Protein AF-A0A9Q9T3B6-F1 (afdb_monomer_lite)

Secondary structure (DSSP, 8-state):
-------PPPPPPPPPPHHHHHHHHHHHHHHHHHHHHHHHHHHHHHHHHHHHS---GGGHHHHT---

Foldseek 3Di:
DDDDDDDDDDDDDDDDDPVVVVVVVVVVVVVVVVVVVVVVVVVVVVVVCPVVDPDDPVCPVVVPDDD

Radius of gyration: 23.17 Å; chains: 1; bounding box: 43×19×66 Å

pLDDT: mean 75.81, std 12.44, range [39.84, 94.88]

Structure (mmCIF, N/CA/C/O backbone):
data_AF-A0A9Q9T3B6-F1
#
_entry.id   AF-A0A9Q9T3B6-F1
#
loop_
_atom_site.group_PDB
_atom_site.id
_atom_site.type_symbol
_atom_site.label_atom_id
_atom_site.label_alt_id
_atom_site.label_comp_id
_atom_site.label_asym_id
_atom_site.label_entity_id
_atom_site.label_seq_id
_atom_site.pdbx_PDB_ins_code
_atom_site.Cartn_x
_atom_site.Cartn_y
_atom_site.Cartn_z
_atom_site.occupancy
_atom_site.B_iso_or_equiv
_atom_site.auth_seq_id
_atom_site.auth_comp_id
_atom_site.auth_asym_id
_atom_site.auth_atom_id
_atom_site.pdbx_PDB_model_num
ATOM 1 N N . MET A 1 1 ? 28.574 -7.696 39.638 1.00 39.84 1 MET A N 1
ATOM 2 C CA . MET A 1 1 ? 27.114 -7.926 39.612 1.00 39.84 1 MET A CA 1
ATOM 3 C C . MET A 1 1 ? 26.590 -7.236 38.363 1.00 39.84 1 MET A C 1
ATOM 5 O O . MET A 1 1 ? 27.033 -6.125 38.119 1.00 39.84 1 MET A O 1
ATOM 9 N N . ASN A 1 2 ? 25.790 -7.903 37.531 1.00 65.00 2 ASN A N 1
ATOM 10 C CA . ASN A 1 2 ? 25.283 -7.340 36.275 1.00 65.00 2 ASN A CA 1
ATOM 11 C C . ASN A 1 2 ? 23.827 -6.911 36.514 1.00 65.00 2 ASN A C 1
ATOM 13 O O . ASN A 1 2 ? 22.947 -7.768 36.585 1.00 65.00 2 ASN A O 1
ATOM 17 N N . ASP A 1 3 ? 23.608 -5.617 36.743 1.00 66.31 3 ASP A N 1
ATOM 18 C CA . ASP A 1 3 ? 22.292 -5.042 37.033 1.00 66.31 3 ASP A CA 1
ATOM 19 C C . ASP A 1 3 ? 21.512 -4.871 35.72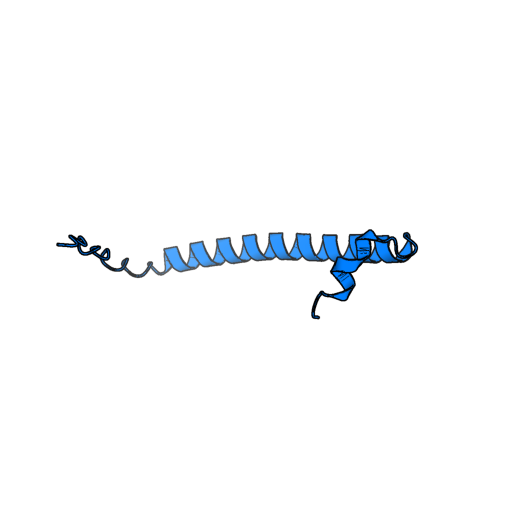5 1.00 66.31 3 ASP A C 1
ATOM 21 O O . ASP A 1 3 ? 21.616 -3.857 35.037 1.00 66.31 3 ASP A O 1
ATOM 25 N N . ILE A 1 4 ? 20.756 -5.900 35.342 1.00 76.50 4 ILE A N 1
ATOM 26 C CA . ILE A 1 4 ? 19.834 -5.820 34.206 1.00 76.50 4 ILE A CA 1
ATOM 27 C C . ILE A 1 4 ? 18.492 -5.340 34.750 1.00 76.50 4 ILE A C 1
ATOM 29 O O . ILE A 1 4 ? 17.770 -6.103 35.396 1.00 76.50 4 ILE A O 1
ATOM 33 N N . GLU A 1 5 ? 18.157 -4.074 34.501 1.00 79.62 5 GLU A N 1
ATOM 34 C CA . GLU A 1 5 ? 16.825 -3.570 34.823 1.00 79.62 5 GLU A CA 1
ATOM 35 C C . GLU A 1 5 ? 15.760 -4.332 34.012 1.00 79.62 5 GLU A C 1
ATOM 37 O O . GLU A 1 5 ? 15.889 -4.482 32.790 1.00 79.62 5 GLU A O 1
ATOM 42 N N . PRO A 1 6 ? 14.689 -4.819 34.659 1.00 75.81 6 PRO A N 1
ATOM 43 C CA . PRO A 1 6 ? 13.624 -5.516 33.963 1.00 75.81 6 PRO A CA 1
ATOM 44 C C . PRO A 1 6 ? 12.814 -4.529 33.116 1.00 75.81 6 PRO A C 1
ATOM 46 O O . PRO A 1 6 ? 12.118 -3.653 33.632 1.00 75.81 6 PRO A O 1
ATOM 49 N N . LEU A 1 7 ? 12.861 -4.714 31.797 1.00 78.69 7 LEU A N 1
ATOM 50 C CA . LEU A 1 7 ? 12.019 -3.992 30.846 1.00 78.69 7 LEU A CA 1
ATOM 51 C C . LEU A 1 7 ? 10.543 -4.283 31.140 1.00 78.69 7 LEU A C 1
ATOM 53 O O . LEU A 1 7 ? 10.068 -5.407 30.964 1.00 78.69 7 LEU A O 1
ATOM 57 N N . ARG A 1 8 ? 9.792 -3.263 31.570 1.00 80.31 8 ARG A N 1
ATOM 58 C CA . ARG A 1 8 ? 8.339 -3.384 31.720 1.00 80.31 8 ARG A CA 1
ATOM 59 C C . ARG A 1 8 ? 7.666 -3.293 30.358 1.00 80.31 8 ARG A C 1
ATOM 61 O O . ARG A 1 8 ? 7.723 -2.266 29.688 1.00 80.31 8 ARG A O 1
ATOM 68 N N . THR A 1 9 ? 6.984 -4.363 29.972 1.00 81.88 9 THR A N 1
ATOM 69 C CA . THR A 1 9 ? 6.124 -4.369 28.789 1.00 81.88 9 THR A CA 1
ATOM 70 C C . THR A 1 9 ? 4.874 -3.530 29.057 1.00 81.88 9 THR A C 1
ATOM 72 O O . THR A 1 9 ? 4.210 -3.704 30.080 1.00 81.88 9 THR A O 1
ATOM 75 N N . ALA A 1 10 ? 4.559 -2.606 28.147 1.00 83.75 10 ALA A N 1
ATOM 76 C CA . ALA A 1 10 ? 3.341 -1.809 28.225 1.00 83.75 10 ALA A CA 1
ATOM 77 C C . ALA A 1 10 ? 2.089 -2.696 28.126 1.00 83.75 10 ALA A C 1
ATOM 79 O O . ALA A 1 10 ? 2.100 -3.744 27.477 1.00 83.75 10 ALA A O 1
ATOM 80 N N . ALA A 1 11 ? 1.000 -2.256 28.760 1.00 84.50 11 ALA A N 1
ATOM 81 C CA . ALA A 1 11 ? -0.284 -2.939 28.662 1.00 84.50 11 ALA A CA 1
ATOM 82 C C . ALA A 1 11 ? -0.774 -2.984 27.199 1.00 84.50 11 ALA A C 1
ATOM 84 O O . ALA A 1 11 ? -0.561 -2.024 26.450 1.00 84.50 11 ALA A O 1
ATOM 85 N N . PRO A 1 12 ? -1.441 -4.077 26.781 1.00 82.50 12 PRO A N 1
ATOM 86 C CA . PRO A 1 12 ? -1.957 -4.202 25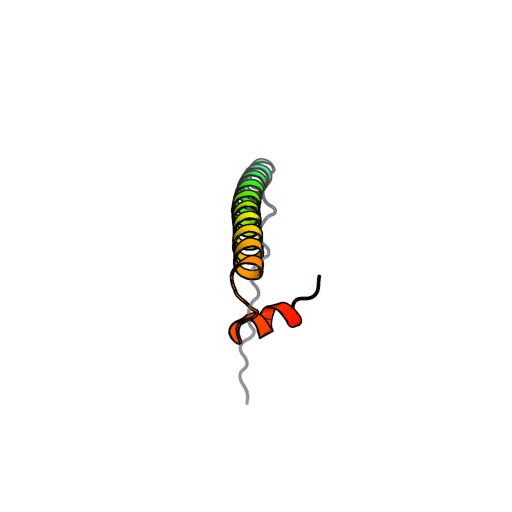.426 1.00 82.50 12 PRO A CA 1
ATOM 87 C C . PRO A 1 12 ? -2.999 -3.117 25.136 1.00 82.50 12 PRO A C 1
ATOM 89 O O . PRO A 1 12 ? -3.831 -2.779 25.981 1.00 82.50 12 PRO A O 1
ATOM 92 N N . ALA A 1 13 ? -2.965 -2.583 23.915 1.00 83.62 13 ALA A N 1
ATOM 93 C CA . ALA A 1 13 ? -3.934 -1.591 23.473 1.00 83.62 13 ALA A CA 1
ATOM 94 C C . ALA A 1 13 ? -5.350 -2.187 23.429 1.00 83.62 13 ALA A C 1
ATOM 96 O O . ALA A 1 13 ? -5.549 -3.346 23.055 1.00 83.62 13 ALA A O 1
ATOM 97 N N . SER A 1 14 ? -6.348 -1.371 23.778 1.00 86.88 14 SER A N 1
ATOM 98 C CA . SER A 1 14 ? -7.750 -1.768 23.642 1.00 86.88 14 SER A CA 1
ATOM 99 C C . SER A 1 14 ? -8.105 -2.006 22.170 1.00 86.88 14 SER A C 1
ATOM 101 O O . SER A 1 14 ? -7.660 -1.246 21.303 1.00 86.88 14 SER A O 1
ATOM 103 N N . PRO A 1 15 ? -8.917 -3.034 21.862 1.00 86.12 15 PRO A N 1
ATOM 104 C CA . PRO A 1 15 ? -9.275 -3.348 20.489 1.00 86.12 15 PRO A CA 1
ATOM 105 C C . PRO A 1 15 ? -10.033 -2.176 19.846 1.00 86.12 15 PRO A C 1
ATOM 107 O O . PRO A 1 15 ? -10.934 -1.606 20.467 1.00 86.12 15 PRO A O 1
ATOM 110 N N . PRO A 1 16 ? -9.712 -1.821 18.589 1.00 86.62 16 PRO A N 1
ATOM 111 C CA . PRO A 1 16 ? -10.314 -0.671 17.930 1.00 86.62 16 PRO A CA 1
ATOM 112 C C . PRO A 1 16 ? -11.816 -0.870 17.733 1.00 86.62 16 PRO A C 1
ATOM 114 O O . PRO A 1 16 ? -12.277 -1.969 17.414 1.00 86.62 16 PRO A O 1
ATOM 117 N N . GLY A 1 17 ? -12.587 0.210 17.857 1.00 92.56 17 GLY A N 1
ATOM 118 C CA . GLY A 1 17 ? -14.029 0.193 17.605 1.00 92.56 17 GLY A CA 1
ATOM 119 C C . GLY A 1 17 ? -14.376 -0.116 16.141 1.00 92.56 17 GLY A C 1
ATOM 120 O O . GLY A 1 17 ? -13.543 0.013 15.241 1.00 92.56 17 GLY A O 1
ATOM 121 N N . ARG A 1 18 ? -15.638 -0.484 15.864 1.00 94.00 18 ARG A N 1
ATOM 122 C CA . ARG A 1 18 ? -16.104 -0.816 14.497 1.00 94.00 18 ARG A CA 1
ATOM 123 C C . ARG A 1 18 ? -15.813 0.300 13.481 1.00 94.00 18 ARG A C 1
ATOM 125 O O . ARG A 1 18 ? -15.333 0.012 12.390 1.00 94.00 18 ARG A O 1
ATOM 132 N N . LEU A 1 19 ? -16.035 1.560 13.863 1.00 94.88 19 LEU A N 1
ATOM 133 C CA . LEU A 1 19 ? -15.773 2.725 13.007 1.00 94.88 19 LEU A CA 1
ATOM 134 C C . LEU A 1 19 ? -14.276 2.952 12.748 1.00 94.88 19 LEU A C 1
ATOM 136 O O . LEU A 1 19 ? -13.893 3.304 11.636 1.00 94.88 19 LEU A O 1
ATOM 140 N N . GLN A 1 20 ? -13.422 2.718 13.750 1.00 89.62 20 GLN A N 1
ATOM 141 C CA . GLN A 1 20 ? -11.966 2.799 13.592 1.00 89.62 20 GLN A CA 1
ATOM 142 C C . GLN A 1 20 ? -11.456 1.736 12.619 1.00 89.62 20 GLN A C 1
ATOM 144 O O . GLN A 1 20 ? -10.658 2.052 11.742 1.00 89.62 20 GLN A O 1
ATOM 149 N N . ARG A 1 21 ? -11.965 0.502 12.719 1.00 92.00 21 ARG A N 1
ATOM 150 C CA . ARG A 1 21 ? -11.626 -0.573 11.777 1.00 92.00 21 ARG A CA 1
ATOM 151 C C . ARG A 1 21 ? -12.056 -0.247 10.349 1.00 92.00 21 ARG A C 1
ATOM 153 O O . ARG A 1 21 ? -11.285 -0.485 9.428 1.00 92.00 21 ARG A O 1
ATOM 160 N N . LEU A 1 22 ? -13.246 0.330 10.167 1.00 94.38 22 LEU A N 1
ATOM 161 C CA . LEU A 1 22 ? -13.720 0.745 8.845 1.00 94.38 22 LEU A CA 1
ATOM 162 C C . LEU A 1 22 ? -12.833 1.844 8.244 1.00 94.38 22 LEU A C 1
ATOM 164 O O . LEU A 1 22 ? -12.409 1.727 7.100 1.00 94.38 22 LEU A O 1
ATOM 168 N N . ARG A 1 23 ? -12.499 2.878 9.026 1.00 93.06 23 ARG A N 1
ATOM 169 C CA . ARG A 1 23 ? -11.586 3.949 8.593 1.00 93.06 23 ARG A CA 1
ATOM 170 C C . ARG A 1 23 ? -10.203 3.423 8.229 1.00 93.06 23 ARG A C 1
ATOM 172 O O . ARG A 1 23 ? -9.665 3.808 7.198 1.00 93.06 23 ARG A O 1
ATOM 179 N N . PHE A 1 24 ? -9.651 2.541 9.061 1.00 93.00 24 PHE A N 1
ATOM 180 C CA . PHE A 1 24 ? -8.373 1.894 8.788 1.00 93.00 24 PHE A CA 1
ATOM 181 C C . PHE A 1 24 ? -8.423 1.114 7.476 1.00 93.00 24 PHE A C 1
ATOM 183 O O . PHE A 1 24 ? -7.558 1.293 6.628 1.00 93.00 24 PHE A O 1
ATOM 190 N N . ARG A 1 25 ? -9.470 0.307 7.281 1.00 91.38 25 ARG A N 1
ATOM 191 C CA . ARG A 1 25 ? -9.645 -0.484 6.066 1.00 91.38 25 ARG A CA 1
ATOM 192 C C . ARG A 1 25 ? -9.719 0.394 4.816 1.00 91.38 25 ARG A C 1
ATOM 194 O O . ARG A 1 25 ? -9.007 0.114 3.866 1.00 91.38 25 ARG A O 1
ATOM 201 N N . LEU A 1 26 ? -10.515 1.462 4.833 1.00 92.38 26 LEU A N 1
ATOM 202 C CA . LEU A 1 26 ? -10.625 2.379 3.692 1.00 92.38 26 LEU A CA 1
ATOM 203 C C . LEU A 1 26 ? -9.287 3.041 3.344 1.00 92.38 26 LEU A C 1
ATOM 205 O O . LEU A 1 26 ? -8.940 3.157 2.173 1.00 92.38 26 LEU A O 1
ATOM 209 N N . ARG A 1 27 ? -8.521 3.450 4.360 1.00 91.75 27 ARG A N 1
ATOM 210 C CA . ARG A 1 27 ? -7.191 4.031 4.154 1.00 91.75 27 ARG A CA 1
ATOM 211 C C . ARG A 1 27 ? -6.210 3.007 3.589 1.00 91.75 27 ARG A C 1
ATOM 213 O O . ARG A 1 27 ? -5.500 3.316 2.644 1.00 91.75 27 ARG A O 1
ATOM 220 N N . ALA A 1 28 ? -6.201 1.798 4.145 1.00 91.44 28 ALA A N 1
ATOM 221 C CA . ALA A 1 28 ? -5.346 0.720 3.671 1.00 91.44 28 ALA A CA 1
ATOM 222 C C . ALA A 1 28 ? -5.686 0.329 2.225 1.00 91.44 28 ALA A C 1
ATOM 224 O O . ALA A 1 28 ? -4.784 0.126 1.426 1.00 91.44 28 ALA A O 1
ATOM 225 N N . GLU A 1 29 ? -6.971 0.272 1.863 1.00 88.19 29 GLU A N 1
ATOM 226 C CA . GLU A 1 29 ? -7.401 0.004 0.486 1.00 88.19 29 GLU A CA 1
ATOM 227 C C . GLU A 1 29 ? -6.901 1.086 -0.489 1.00 88.19 29 GLU A C 1
ATOM 229 O O . GLU A 1 29 ? -6.429 0.743 -1.571 1.00 88.19 29 GLU A O 1
ATOM 234 N N . GLN A 1 30 ? -6.938 2.368 -0.105 1.00 88.38 30 GLN A N 1
ATOM 235 C CA . GLN A 1 30 ? -6.393 3.461 -0.926 1.00 88.38 30 GLN A CA 1
ATOM 236 C C . GLN A 1 30 ? -4.874 3.368 -1.079 1.00 88.38 30 GLN A C 1
ATOM 238 O O . GLN A 1 30 ? -4.376 3.397 -2.198 1.00 88.38 30 GLN A O 1
ATOM 243 N N . GLU A 1 31 ? -4.150 3.184 0.024 1.00 87.75 31 GLU A N 1
ATOM 244 C CA . GLU A 1 31 ? -2.687 3.081 0.014 1.00 87.75 31 GLU A CA 1
ATOM 245 C C . GLU A 1 31 ? -2.217 1.875 -0.815 1.00 87.75 31 GLU A C 1
ATOM 247 O O . GLU A 1 31 ? -1.320 1.989 -1.645 1.00 87.75 31 GLU A O 1
ATOM 252 N N . ILE A 1 32 ? -2.884 0.723 -0.676 1.00 86.00 32 ILE A N 1
ATOM 253 C CA . ILE A 1 32 ? -2.613 -0.463 -1.500 1.00 86.00 32 ILE A CA 1
ATOM 254 C C . ILE A 1 32 ? -2.894 -0.173 -2.973 1.00 86.00 32 ILE A C 1
ATOM 256 O O . ILE A 1 32 ? -2.122 -0.597 -3.832 1.00 86.00 32 ILE A O 1
ATOM 260 N N . HIS A 1 33 ? -3.991 0.518 -3.285 1.00 84.44 33 HIS A N 1
ATOM 261 C CA . HIS A 1 33 ? -4.333 0.848 -4.663 1.00 84.44 33 HIS A CA 1
ATOM 262 C C . HIS A 1 33 ? -3.285 1.766 -5.301 1.00 84.44 33 HIS A C 1
ATOM 264 O O . HIS A 1 33 ? -2.860 1.502 -6.424 1.00 84.44 33 HIS A O 1
ATOM 270 N N . GLU A 1 34 ? -2.827 2.789 -4.579 1.00 80.69 34 GLU A N 1
ATOM 271 C CA . GLU A 1 34 ? -1.754 3.686 -5.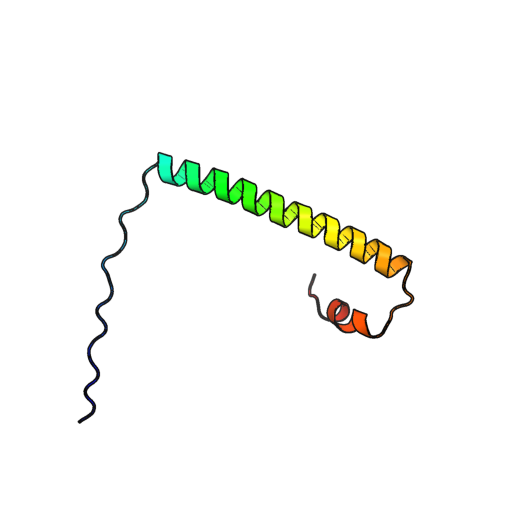019 1.00 80.69 34 GLU A CA 1
ATOM 272 C C . GLU A 1 34 ? -0.453 2.910 -5.268 1.00 80.69 34 GLU A C 1
ATOM 274 O O . GLU A 1 34 ? 0.085 2.951 -6.373 1.00 80.69 34 GLU A O 1
ATOM 279 N N . LEU A 1 35 ? -0.020 2.090 -4.304 1.00 79.94 35 LEU A N 1
ATOM 280 C CA . LEU A 1 35 ? 1.188 1.267 -4.438 1.00 79.94 35 LEU A CA 1
ATOM 281 C C . LEU A 1 35 ? 1.093 0.248 -5.581 1.00 79.94 35 LEU A C 1
ATOM 283 O O . LEU A 1 35 ? 2.078 -0.034 -6.263 1.00 79.94 35 LEU A O 1
ATOM 287 N N . THR A 1 36 ? -0.091 -0.324 -5.800 1.00 77.62 36 THR A N 1
ATOM 288 C CA . THR A 1 36 ? -0.318 -1.282 -6.889 1.00 77.62 36 THR A CA 1
ATOM 289 C C . THR A 1 36 ? -0.269 -0.580 -8.241 1.00 77.62 36 THR A C 1
ATOM 291 O O . THR A 1 36 ? 0.347 -1.090 -9.173 1.00 77.62 36 THR A O 1
ATOM 294 N N . ARG A 1 37 ? -0.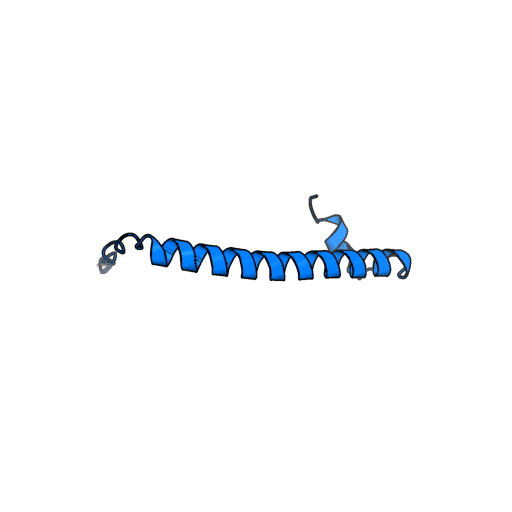864 0.612 -8.345 1.00 78.69 37 ARG A N 1
ATOM 295 C CA . ARG A 1 37 ? -0.845 1.423 -9.565 1.00 78.69 37 ARG A CA 1
ATOM 296 C C . ARG A 1 37 ? 0.575 1.824 -9.956 1.00 78.69 37 ARG A C 1
ATOM 298 O O . ARG A 1 37 ? 0.929 1.718 -11.129 1.00 78.69 37 ARG A O 1
ATOM 305 N N . ASP A 1 38 ? 1.385 2.233 -8.985 1.00 74.06 38 ASP A N 1
ATOM 306 C CA . ASP A 1 38 ? 2.788 2.577 -9.222 1.00 74.06 38 ASP A CA 1
ATOM 307 C C . ASP A 1 38 ? 3.584 1.351 -9.676 1.00 74.06 38 ASP A C 1
ATOM 309 O O . ASP A 1 38 ? 4.359 1.427 -10.629 1.00 74.06 38 ASP A O 1
ATOM 313 N N . ARG A 1 39 ? 3.315 0.180 -9.089 1.00 68.94 39 ARG A N 1
ATOM 314 C CA . ARG A 1 39 ? 3.945 -1.078 -9.503 1.00 68.94 39 ARG A CA 1
ATOM 315 C C . ARG A 1 39 ? 3.589 -1.480 -10.936 1.00 68.94 39 ARG A C 1
ATOM 317 O O . ARG A 1 39 ? 4.465 -1.914 -11.680 1.00 68.94 39 ARG A O 1
ATOM 324 N N . GLU A 1 40 ? 2.335 -1.310 -11.350 1.00 76.62 40 GLU A N 1
ATOM 325 C CA . GLU A 1 40 ? 1.920 -1.554 -12.738 1.00 76.62 40 GLU A CA 1
ATOM 326 C C . GLU A 1 40 ? 2.609 -0.599 -13.722 1.00 76.62 40 GLU A C 1
ATOM 328 O O . GLU A 1 40 ? 2.962 -1.001 -14.834 1.00 76.62 40 GLU A O 1
ATOM 333 N N . LEU A 1 41 ? 2.811 0.661 -13.327 1.00 77.00 41 LEU A N 1
ATOM 334 C CA . LEU A 1 41 ? 3.531 1.641 -14.134 1.00 77.00 41 LEU A CA 1
ATOM 335 C C . LEU A 1 41 ? 5.019 1.286 -14.242 1.00 77.00 41 LEU A C 1
ATOM 337 O O . LEU A 1 41 ? 5.565 1.300 -15.344 1.00 77.00 41 LEU A O 1
ATOM 341 N N . GLU A 1 42 ? 5.660 0.915 -13.135 1.00 71.00 42 GLU A N 1
ATOM 342 C CA . GLU A 1 42 ? 7.054 0.468 -13.126 1.00 71.00 42 GLU A CA 1
ATOM 343 C C . GLU A 1 42 ? 7.269 -0.775 -13.988 1.00 71.00 42 GLU A C 1
ATOM 345 O O . GLU A 1 42 ? 8.242 -0.835 -14.739 1.00 71.00 42 GLU A O 1
ATOM 350 N N . ASP A 1 43 ? 6.371 -1.758 -13.917 1.00 77.19 43 ASP A N 1
ATOM 351 C CA . ASP A 1 43 ? 6.474 -2.970 -14.728 1.00 77.19 43 ASP A CA 1
ATOM 352 C C . ASP A 1 43 ? 6.297 -2.667 -16.222 1.00 77.19 43 ASP A C 1
ATOM 354 O O . ASP A 1 43 ? 6.991 -3.259 -17.051 1.00 77.19 43 ASP A O 1
ATOM 358 N N . ARG A 1 44 ? 5.453 -1.691 -16.585 1.00 75.19 44 ARG A N 1
ATOM 359 C CA . ARG A 1 44 ? 5.331 -1.212 -17.973 1.00 75.19 44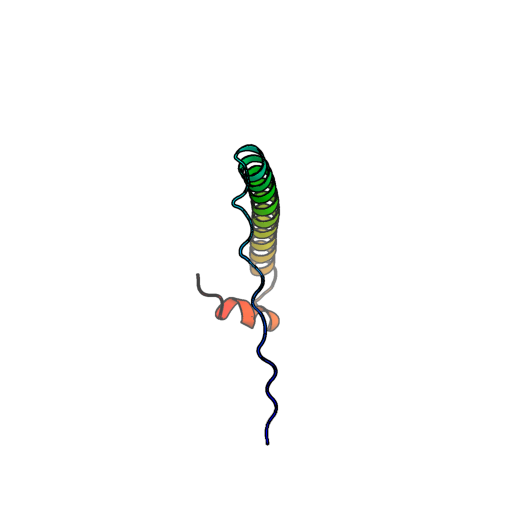 ARG A CA 1
ATOM 360 C C . ARG A 1 44 ? 6.578 -0.477 -18.445 1.00 75.19 44 ARG A C 1
ATOM 362 O O . ARG A 1 44 ? 7.078 -0.793 -19.520 1.00 75.19 44 ARG A O 1
ATOM 369 N N . VAL A 1 45 ? 7.099 0.460 -17.651 1.00 74.50 45 VAL A N 1
ATOM 370 C CA . VAL A 1 45 ? 8.329 1.201 -17.981 1.00 74.50 45 VAL A CA 1
ATOM 371 C C . VAL A 1 45 ? 9.506 0.240 -18.106 1.00 74.50 45 VAL A C 1
ATOM 373 O O . VAL A 1 45 ? 10.294 0.351 -19.039 1.00 74.50 45 VAL A O 1
ATOM 376 N N . ARG A 1 46 ? 9.602 -0.749 -17.214 1.00 67.31 46 ARG A N 1
ATOM 377 C CA . ARG A 1 46 ? 10.618 -1.803 -17.265 1.00 67.31 46 ARG A CA 1
ATOM 378 C C . ARG A 1 46 ? 10.464 -2.689 -18.499 1.00 67.31 46 ARG A C 1
ATOM 380 O O . ARG A 1 46 ? 11.461 -2.970 -19.151 1.00 67.31 46 ARG A O 1
ATOM 387 N N . ALA A 1 47 ? 9.246 -3.097 -18.855 1.00 74.06 47 ALA A N 1
ATOM 388 C CA . ALA A 1 47 ? 9.003 -3.861 -20.078 1.00 74.06 47 ALA A CA 1
ATOM 389 C C . ALA A 1 47 ? 9.375 -3.054 -21.334 1.00 74.06 47 ALA A C 1
ATOM 391 O O . ALA A 1 47 ? 10.018 -3.581 -22.238 1.00 74.06 47 ALA A O 1
ATOM 392 N N . GLU A 1 48 ? 9.037 -1.765 -21.377 1.00 67.38 48 GLU A N 1
ATOM 393 C CA . GLU A 1 48 ? 9.422 -0.867 -22.471 1.00 67.38 48 GLU A CA 1
ATOM 394 C C . GLU A 1 48 ? 10.944 -0.650 -22.524 1.00 67.38 48 GLU A C 1
ATOM 396 O O . GLU A 1 48 ? 11.543 -0.662 -23.602 1.00 67.38 48 GLU A O 1
ATOM 401 N N . ALA A 1 49 ? 11.591 -0.520 -21.363 1.00 63.88 49 ALA A N 1
ATOM 402 C CA . ALA A 1 49 ? 13.039 -0.417 -21.236 1.00 63.88 49 ALA A CA 1
ATOM 403 C C . ALA A 1 49 ? 13.744 -1.705 -21.682 1.00 63.88 49 ALA A C 1
ATOM 405 O O . ALA A 1 49 ? 14.731 -1.614 -22.402 1.00 63.88 49 ALA A O 1
ATOM 406 N N . ALA A 1 50 ? 13.214 -2.886 -21.355 1.00 62.69 50 ALA A N 1
ATOM 407 C CA . ALA A 1 50 ? 13.745 -4.174 -21.804 1.00 62.69 50 ALA A CA 1
ATOM 408 C C . ALA A 1 50 ? 13.630 -4.371 -23.327 1.00 62.69 50 ALA A C 1
ATOM 410 O O . ALA A 1 50 ? 14.451 -5.062 -23.924 1.00 62.69 50 ALA A O 1
ATOM 411 N N . VAL A 1 51 ? 12.634 -3.752 -23.973 1.00 62.75 51 VAL A N 1
ATOM 412 C CA . VAL A 1 51 ? 12.485 -3.766 -25.440 1.00 62.75 51 VAL A CA 1
ATOM 413 C C . VAL A 1 51 ? 13.445 -2.780 -26.119 1.00 62.75 51 VAL A C 1
ATOM 415 O O . VAL A 1 51 ? 13.895 -3.035 -27.235 1.00 62.75 51 VAL A O 1
ATOM 418 N N . ARG A 1 52 ? 13.774 -1.653 -25.470 1.00 59.41 52 ARG A N 1
ATOM 419 C CA . ARG A 1 52 ? 14.624 -0.589 -26.043 1.00 59.41 52 ARG A CA 1
ATOM 420 C C . ARG A 1 52 ? 16.108 -0.691 -25.695 1.00 59.41 52 ARG A C 1
ATOM 422 O O . ARG A 1 52 ? 16.940 -0.253 -26.486 1.00 59.41 52 ARG A O 1
ATOM 429 N N . LEU A 1 53 ? 16.453 -1.222 -24.530 1.00 54.12 53 LEU A N 1
ATOM 430 C CA . LEU A 1 53 ? 17.829 -1.414 -24.091 1.00 54.12 53 LEU A CA 1
ATOM 431 C C . LEU A 1 53 ? 18.230 -2.853 -24.415 1.00 54.12 53 LEU A C 1
ATOM 433 O O . LEU A 1 53 ? 17.726 -3.793 -23.807 1.00 54.12 53 LEU A O 1
ATOM 437 N N . ALA A 1 54 ? 19.189 -3.031 -25.330 1.00 59.62 54 ALA A N 1
ATOM 438 C CA . ALA A 1 54 ? 19.994 -4.252 -25.328 1.00 59.62 54 ALA A CA 1
ATOM 439 C C . ALA A 1 54 ? 20.490 -4.469 -23.884 1.00 59.62 54 ALA A C 1
ATOM 441 O O . ALA A 1 54 ? 20.909 -3.481 -23.272 1.00 59.62 54 ALA A O 1
ATOM 442 N N . PRO A 1 55 ? 20.392 -5.687 -23.316 1.00 58.00 55 PRO A N 1
ATOM 443 C CA . PRO A 1 55 ? 20.508 -5.916 -21.878 1.00 58.00 55 PRO A CA 1
ATOM 444 C C . PRO A 1 55 ? 21.838 -5.364 -21.362 1.00 58.00 55 PRO A C 1
ATOM 446 O O . PRO A 1 55 ? 22.898 -5.964 -21.523 1.00 58.00 55 PRO A O 1
ATOM 449 N N . GLY A 1 56 ? 21.779 -4.163 -20.789 1.00 60.88 56 GLY A N 1
ATOM 450 C CA . GLY A 1 56 ? 22.934 -3.478 -20.237 1.00 60.88 56 GLY A CA 1
ATOM 451 C C . GLY A 1 56 ? 23.279 -4.051 -18.859 1.00 60.88 56 GLY A C 1
ATOM 452 O O . GLY A 1 56 ? 22.373 -4.531 -18.170 1.00 60.88 56 GLY A O 1
ATOM 453 N N . PRO A 1 57 ? 24.546 -3.949 -18.412 1.00 60.81 57 PRO A N 1
ATOM 454 C CA . PRO A 1 57 ? 25.063 -4.591 -17.195 1.00 60.81 57 PRO A CA 1
ATOM 455 C C . PRO A 1 57 ? 24.273 -4.305 -15.904 1.00 60.81 57 PRO A C 1
ATOM 457 O O . PRO A 1 57 ? 24.385 -5.040 -14.928 1.00 60.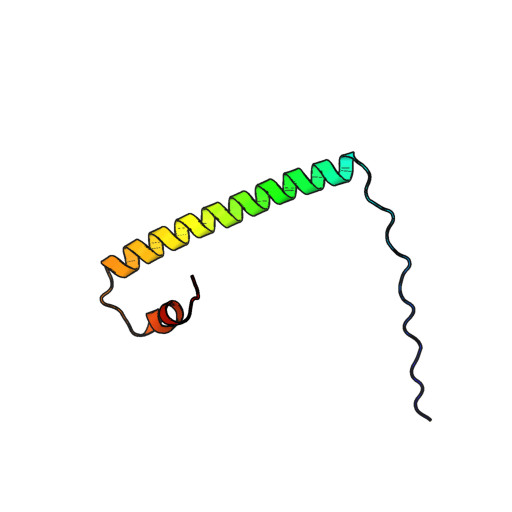81 57 PRO A O 1
ATOM 460 N N . TRP A 1 58 ? 23.443 -3.264 -15.892 1.00 58.12 58 TRP A N 1
ATOM 461 C CA . TRP A 1 58 ? 22.599 -2.876 -14.762 1.00 58.12 58 TRP A CA 1
ATOM 462 C C . TRP A 1 58 ? 21.318 -3.719 -14.590 1.00 58.12 58 TRP A C 1
ATOM 464 O O . TRP A 1 58 ? 20.650 -3.588 -13.569 1.00 58.12 58 TRP A O 1
ATOM 474 N N . HIS A 1 59 ? 20.991 -4.628 -15.521 1.00 62.50 59 HIS A N 1
ATOM 475 C CA . HIS A 1 59 ? 19.819 -5.523 -15.426 1.00 62.50 59 HIS A CA 1
ATOM 476 C C . HIS A 1 59 ? 20.074 -6.810 -14.616 1.00 62.50 59 HIS A C 1
ATOM 478 O O . HIS A 1 59 ? 19.184 -7.648 -14.480 1.00 62.50 59 HIS A O 1
ATOM 484 N N . LEU A 1 60 ? 21.262 -6.981 -14.021 1.00 64.62 60 LEU A N 1
ATOM 485 C CA . LEU A 1 60 ? 21.596 -8.164 -13.213 1.00 64.62 60 LEU A CA 1
ATOM 486 C C . LEU A 1 60 ? 20.610 -8.404 -12.056 1.00 64.62 60 LEU A C 1
ATOM 488 O O . LEU A 1 60 ? 20.322 -9.550 -11.726 1.00 64.62 60 LEU A O 1
ATOM 492 N N . GLY A 1 61 ? 20.044 -7.343 -11.472 1.00 64.00 61 GLY A N 1
ATOM 493 C CA . GLY A 1 61 ? 19.056 -7.456 -10.393 1.00 64.00 61 GLY A CA 1
ATOM 494 C C . GLY A 1 61 ? 17.722 -8.088 -10.813 1.00 64.00 61 GLY A C 1
ATOM 495 O O . GLY A 1 61 ? 17.000 -8.605 -9.962 1.00 64.00 61 GLY A O 1
ATOM 496 N N . GLU A 1 62 ? 17.388 -8.091 -12.107 1.00 64.69 62 GLU A N 1
ATOM 497 C CA . GLU A 1 62 ? 16.174 -8.742 -12.621 1.00 64.69 62 GLU A CA 1
ATOM 498 C C . GLU A 1 62 ? 16.326 -10.260 -12.738 1.00 64.69 62 GLU A C 1
ATOM 500 O O . GLU A 1 62 ? 15.349 -10.976 -12.530 1.00 64.69 62 GLU A O 1
ATOM 505 N N . LEU A 1 63 ? 17.547 -10.766 -12.950 1.00 64.69 63 LEU A N 1
ATOM 506 C CA . LEU A 1 63 ? 17.831 -12.208 -13.014 1.00 64.69 63 LEU A CA 1
ATOM 507 C C . LEU A 1 63 ? 17.582 -12.928 -11.679 1.00 64.69 63 LEU A C 1
ATOM 509 O O . LEU A 1 63 ? 17.286 -14.120 -11.662 1.00 64.69 63 LEU A O 1
ATOM 513 N N . PHE A 1 64 ? 17.685 -12.213 -10.556 1.00 70.38 64 PHE A N 1
ATOM 514 C CA . PHE A 1 64 ? 17.515 -12.775 -9.212 1.00 70.38 64 PHE A CA 1
ATOM 515 C C . PHE A 1 64 ? 16.119 -12.549 -8.621 1.00 70.38 64 PHE A C 1
ATOM 517 O O . PHE A 1 64 ? 15.855 -12.956 -7.486 1.00 70.38 64 PHE A O 1
ATOM 524 N N . ARG A 1 65 ? 15.200 -11.912 -9.359 1.00 64.00 65 ARG A N 1
ATOM 525 C CA . ARG A 1 65 ? 13.852 -11.649 -8.855 1.00 64.00 65 ARG A CA 1
ATOM 526 C C . ARG A 1 65 ? 12.978 -12.892 -9.053 1.00 64.00 65 ARG A C 1
ATOM 528 O O . ARG A 1 65 ? 12.595 -13.221 -10.171 1.00 64.00 65 ARG A O 1
ATOM 535 N N . ARG A 1 66 ? 12.668 -13.600 -7.960 1.00 63.41 66 ARG A N 1
ATOM 536 C CA . ARG A 1 66 ? 11.721 -14.731 -7.972 1.00 63.41 66 ARG A CA 1
ATOM 537 C C . ARG A 1 66 ? 10.318 -14.235 -8.340 1.00 63.41 66 ARG A C 1
ATOM 539 O O . ARG A 1 66 ? 9.805 -13.323 -7.693 1.00 63.41 66 ARG A O 1
ATOM 546 N N . ARG A 1 67 ? 9.763 -14.837 -9.392 1.00 57.56 67 ARG A N 1
ATOM 547 C CA . ARG A 1 67 ? 8.381 -14.689 -9.860 1.00 57.56 67 ARG A CA 1
ATOM 548 C C . ARG A 1 67 ? 7.424 -15.520 -9.016 1.00 57.56 67 ARG A C 1
ATOM 550 O O . ARG A 1 67 ? 7.861 -16.598 -8.552 1.00 57.56 67 ARG A O 1
#

Sequence (67 aa):
MNDIEPLRTAAPASPPGRLQRLRFRLRAEQEIHELTRDRELEDRVRAEAAVRLAPGPWHLGELFRRR

Organism: NCBI:txid159612